Protein AF-W1Y910-F1 (afdb_monomer_lite)

Organism: NCBI:txid408170

Secondary structure (DSSP, 8-state):
----EEPTTT-SEE-EEEEEETTEEEEEETTT--B--

pLDDT: mean 77.31, std 7.48, range [48.78, 86.38]

Foldseek 3Di:
DPDADQDPVPRDGFDWDWDQDPNDTFIAGPVPRDTPD

Sequence (37 aa):
SNVQLLDPSTNEPTKVAFKIEDGKKVRVSKKSGNVLG

Structure (mmCIF, N/CA/C/O backbone):
data_AF-W1Y910-F1
#
_entry.id   AF-W1Y910-F1
#
loop_
_atom_site.group_PDB
_atom_site.id
_atom_site.type_symbol
_atom_site.label_atom_id
_atom_site.label_alt_id
_atom_site.label_comp_id
_atom_site.label_asym_id
_atom_site.label_entity_id
_atom_site.label_seq_id
_atom_site.pdbx_PDB_ins_code
_atom_site.Cartn_x
_atom_site.Cartn_y
_atom_site.Cartn_z
_atom_site.occupancy
_atom_site.B_iso_or_equiv
_atom_site.auth_seq_id
_atom_site.auth_comp_id
_atom_site.auth_asym_id
_atom_site.auth_atom_id
_atom_site.pdbx_PDB_model_num
ATOM 1 N N . SER A 1 1 ? 17.376 9.476 5.379 1.00 48.78 1 SER A N 1
ATOM 2 C CA . SER A 1 1 ? 16.550 8.279 5.133 1.00 48.78 1 SER A CA 1
ATOM 3 C C . SER A 1 1 ? 15.950 8.353 3.738 1.00 48.78 1 SER A C 1
ATOM 5 O O . SER A 1 1 ? 15.061 9.163 3.536 1.00 48.78 1 SER A O 1
ATOM 7 N N . ASN A 1 2 ? 16.448 7.562 2.778 1.00 66.75 2 ASN A N 1
ATOM 8 C CA . ASN A 1 2 ? 15.981 7.546 1.376 1.00 66.75 2 AS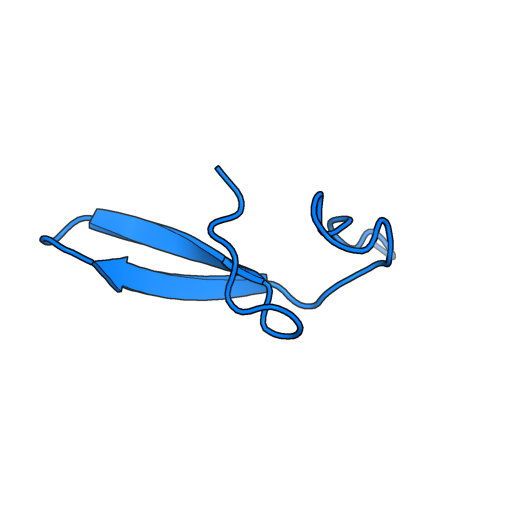N A CA 1
ATOM 9 C C . ASN A 1 2 ? 15.256 6.231 1.037 1.00 66.75 2 ASN A C 1
ATOM 11 O O . ASN A 1 2 ? 15.479 5.649 -0.018 1.00 66.75 2 ASN A O 1
ATOM 15 N N . VAL A 1 3 ? 14.435 5.718 1.956 1.00 73.12 3 VAL A N 1
ATOM 16 C CA . VAL A 1 3 ? 13.744 4.433 1.774 1.00 73.12 3 VAL A CA 1
ATOM 17 C C . VAL A 1 3 ? 12.284 4.702 1.423 1.00 73.12 3 VAL A C 1
ATOM 19 O O . VAL A 1 3 ? 11.598 5.432 2.137 1.00 73.12 3 VAL A O 1
ATOM 22 N N . GLN A 1 4 ? 11.824 4.130 0.313 1.00 76.38 4 GLN A N 1
ATOM 23 C CA . GLN A 1 4 ? 10.430 4.159 -0.138 1.00 76.38 4 GLN A CA 1
ATOM 24 C C . GLN A 1 4 ? 9.910 2.720 -0.178 1.00 76.38 4 GLN A C 1
ATOM 26 O O . GLN A 1 4 ? 10.674 1.809 -0.496 1.00 76.38 4 GLN A O 1
ATOM 31 N N . LEU A 1 5 ? 8.635 2.504 0.165 1.00 75.94 5 LEU A N 1
ATOM 32 C CA . LEU A 1 5 ? 8.035 1.176 0.044 1.00 75.94 5 LEU A CA 1
ATOM 33 C C . LEU A 1 5 ? 7.821 0.847 -1.433 1.00 75.94 5 LEU A C 1
ATOM 35 O O . LEU A 1 5 ? 7.319 1.680 -2.192 1.00 75.94 5 LEU A O 1
ATOM 39 N N . LEU A 1 6 ? 8.195 -0.369 -1.825 1.00 75.19 6 LEU A N 1
ATOM 40 C CA . LEU A 1 6 ? 7.814 -0.899 -3.125 1.00 75.19 6 LEU A CA 1
ATOM 41 C C . LEU A 1 6 ? 6.345 -1.301 -3.096 1.00 75.19 6 LEU A C 1
ATOM 43 O O . LEU A 1 6 ? 5.862 -1.901 -2.136 1.00 75.19 6 LEU A O 1
ATOM 47 N N . ASP A 1 7 ? 5.646 -0.955 -4.166 1.00 77.94 7 ASP A N 1
ATOM 48 C CA . ASP A 1 7 ? 4.297 -1.431 -4.409 1.00 77.94 7 ASP A CA 1
ATOM 49 C C . ASP A 1 7 ? 4.352 -2.875 -4.920 1.00 77.94 7 ASP A C 1
ATOM 51 O O . ASP A 1 7 ? 4.966 -3.105 -5.962 1.00 77.94 7 ASP A O 1
ATOM 55 N N . PRO A 1 8 ? 3.714 -3.849 -4.249 1.00 73.00 8 PRO A N 1
ATOM 56 C CA . PRO A 1 8 ? 3.732 -5.246 -4.687 1.00 73.00 8 PRO A CA 1
ATOM 57 C C . PRO A 1 8 ? 3.087 -5.452 -6.067 1.00 73.00 8 PRO A C 1
ATOM 59 O O . PRO A 1 8 ? 3.313 -6.475 -6.703 1.00 73.00 8 PRO A O 1
ATOM 62 N N . SER A 1 9 ? 2.301 -4.486 -6.544 1.00 74.88 9 SER A N 1
ATOM 63 C CA . SER A 1 9 ? 1.559 -4.569 -7.808 1.00 74.88 9 SER A CA 1
ATOM 64 C C . SER A 1 9 ? 2.397 -4.165 -9.014 1.00 74.88 9 SER A C 1
ATOM 66 O O . SER A 1 9 ? 2.209 -4.697 -10.103 1.00 74.88 9 SER A O 1
ATOM 68 N N . THR A 1 10 ? 3.294 -3.194 -8.837 1.00 68.31 10 THR A N 1
ATOM 69 C CA . THR A 1 10 ? 4.113 -2.641 -9.927 1.00 68.31 10 THR A CA 1
ATOM 70 C C . THR A 1 10 ? 5.606 -2.837 -9.701 1.00 68.31 10 THR A C 1
ATOM 72 O O . THR A 1 10 ? 6.394 -2.568 -10.600 1.00 68.31 10 THR A O 1
ATOM 75 N N . ASN A 1 11 ? 6.003 -3.313 -8.518 1.00 72.75 11 ASN A N 1
ATOM 76 C CA . ASN A 1 11 ? 7.388 -3.456 -8.075 1.00 72.75 11 ASN A CA 1
ATOM 77 C C . ASN A 1 11 ? 8.204 -2.157 -8.208 1.00 72.75 11 ASN A C 1
ATOM 79 O O . ASN A 1 11 ? 9.423 -2.167 -8.369 1.00 72.75 11 ASN A O 1
ATOM 83 N N . GLU A 1 12 ? 7.519 -1.018 -8.141 1.00 78.69 12 GLU A N 1
ATOM 84 C CA . GLU A 1 12 ? 8.119 0.306 -8.193 1.00 78.69 12 GLU A CA 1
ATOM 85 C C . GLU A 1 12 ? 8.021 0.976 -6.820 1.00 78.69 12 GLU A C 1
ATOM 87 O O . GLU A 1 12 ? 7.072 0.727 -6.067 1.00 78.69 12 GLU A O 1
ATOM 92 N N . PRO A 1 13 ? 8.965 1.862 -6.476 1.00 81.69 13 PRO A N 1
ATOM 93 C CA . PRO A 1 13 ? 8.864 2.659 -5.267 1.00 81.69 13 PRO A CA 1
ATOM 94 C C . PRO A 1 13 ? 7.645 3.585 -5.352 1.00 81.69 13 PRO A C 1
ATOM 96 O O . PRO A 1 13 ? 7.467 4.340 -6.313 1.00 81.69 13 PRO A O 1
ATOM 99 N N . THR A 1 14 ? 6.786 3.531 -4.335 1.00 84.00 14 THR A N 1
ATOM 100 C CA . THR A 1 14 ? 5.568 4.341 -4.271 1.00 84.00 14 THR A CA 1
ATOM 101 C C . THR A 1 14 ? 5.483 5.139 -2.981 1.00 84.00 14 THR A C 1
ATOM 103 O O . THR A 1 14 ? 6.021 4.783 -1.930 1.00 84.00 14 THR A O 1
ATOM 106 N N . LYS A 1 15 ? 4.789 6.278 -3.063 1.00 84.69 15 LYS A N 1
ATOM 107 C CA . LYS A 1 15 ? 4.431 7.049 -1.874 1.00 84.69 15 LYS A CA 1
ATOM 108 C C . LYS A 1 15 ? 3.267 6.364 -1.174 1.00 84.69 15 LYS A C 1
ATOM 110 O O . LYS A 1 15 ? 2.256 6.057 -1.800 1.00 84.69 15 LYS A O 1
ATOM 115 N N . VAL A 1 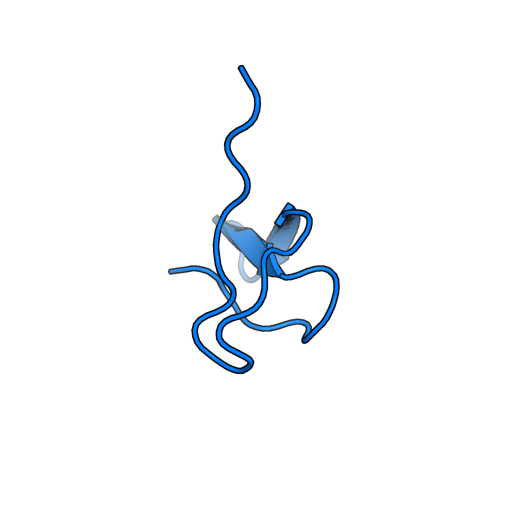16 ? 3.410 6.196 0.132 1.00 83.56 16 VAL A N 1
ATOM 116 C CA . VAL A 1 16 ? 2.382 5.630 0.999 1.00 83.56 16 VAL A CA 1
ATOM 117 C C . VAL A 1 16 ? 1.396 6.730 1.382 1.00 83.56 16 VAL A C 1
ATOM 119 O O . VAL A 1 16 ? 1.797 7.828 1.769 1.00 83.56 16 VAL A O 1
ATOM 122 N N . ALA A 1 17 ? 0.109 6.437 1.282 1.00 80.88 17 ALA A N 1
ATOM 123 C CA . ALA A 1 17 ? -0.974 7.199 1.876 1.00 80.88 17 ALA A CA 1
ATOM 124 C C . ALA A 1 17 ? -1.611 6.367 2.996 1.00 80.88 17 ALA A C 1
ATOM 126 O O . ALA A 1 17 ? -1.496 5.143 3.023 1.00 80.88 17 ALA A O 1
ATOM 127 N N . PHE A 1 18 ? -2.286 7.030 3.926 1.00 81.94 18 PHE A N 1
ATOM 128 C CA . PHE A 1 18 ? -3.074 6.356 4.950 1.00 81.94 18 PHE A CA 1
ATOM 129 C C . PHE A 1 18 ? -4.543 6.588 4.639 1.00 81.94 18 PHE A C 1
ATOM 131 O O . PHE A 1 18 ? -4.960 7.732 4.456 1.00 81.94 18 PHE A O 1
ATOM 138 N N . LYS A 1 19 ? -5.315 5.509 4.581 1.00 82.00 19 LYS A N 1
ATOM 139 C CA . LYS A 1 19 ? -6.766 5.555 4.428 1.00 82.00 19 LYS A 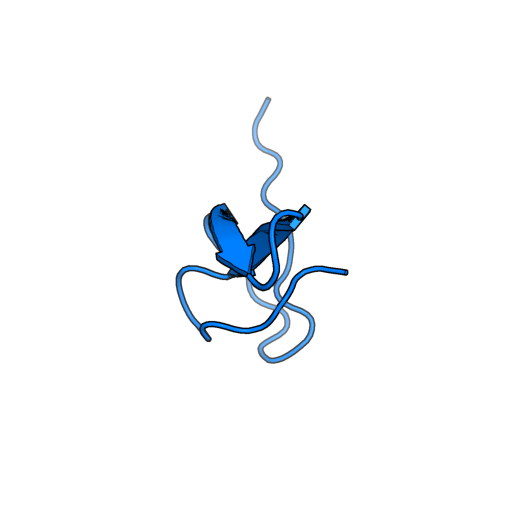CA 1
ATOM 140 C C . LYS A 1 19 ? -7.397 4.839 5.614 1.00 82.00 19 LYS A C 1
ATOM 142 O O . LYS A 1 19 ? -6.787 3.951 6.206 1.00 82.00 19 LYS A O 1
ATOM 147 N N . ILE A 1 20 ? -8.585 5.278 6.002 1.00 83.69 20 ILE A N 1
ATOM 148 C CA . ILE A 1 20 ? -9.380 4.598 7.018 1.00 83.69 20 ILE A CA 1
ATOM 149 C C . ILE A 1 20 ? -10.453 3.834 6.258 1.00 83.69 20 ILE A C 1
ATOM 151 O O . ILE A 1 20 ? -11.354 4.449 5.694 1.00 83.69 20 ILE A O 1
ATOM 155 N N . GLU A 1 21 ? -10.315 2.516 6.211 1.00 79.44 21 GLU A N 1
ATOM 156 C CA . GLU A 1 21 ? -11.365 1.613 5.738 1.00 79.44 21 GLU A CA 1
ATOM 157 C C . GLU A 1 21 ? -11.820 0.776 6.932 1.00 79.44 21 GLU A C 1
ATOM 159 O O . GLU A 1 21 ? -11.001 0.278 7.707 1.00 79.44 21 GLU A O 1
ATOM 164 N N . ASP A 1 22 ? -13.134 0.741 7.151 1.00 76.38 22 ASP A N 1
ATOM 165 C CA . ASP A 1 22 ? -13.789 0.027 8.255 1.00 76.38 22 ASP A CA 1
ATOM 166 C C . ASP A 1 22 ? -13.241 0.352 9.658 1.00 76.38 22 ASP A C 1
ATOM 168 O O . ASP A 1 22 ? -13.124 -0.503 10.536 1.00 76.38 22 ASP A O 1
ATOM 172 N N . GLY A 1 23 ? -12.870 1.617 9.883 1.00 86.38 23 GLY A N 1
ATOM 173 C CA . GLY A 1 23 ? -12.359 2.098 11.172 1.00 86.38 23 GLY A CA 1
ATOM 174 C C . GLY A 1 23 ? -10.901 1.723 11.466 1.00 86.38 23 GLY A C 1
ATOM 175 O O . GLY A 1 23 ? -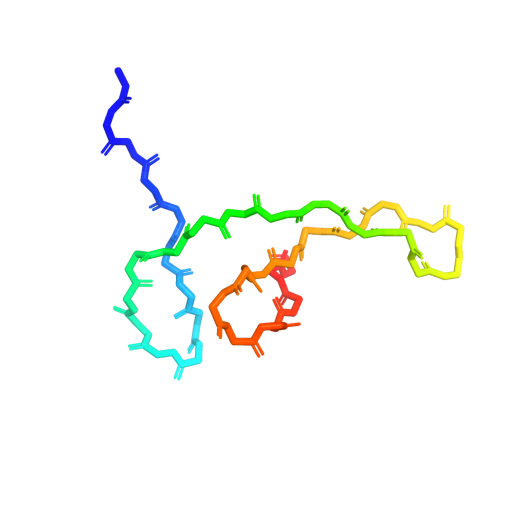10.372 2.115 12.508 1.00 86.38 23 GLY A O 1
ATOM 176 N N . LYS A 1 24 ? -10.212 1.025 10.553 1.00 83.00 24 LYS A N 1
ATOM 177 C CA . LYS A 1 24 ? -8.787 0.692 10.673 1.00 83.00 24 LYS A CA 1
ATOM 178 C C . LYS A 1 24 ? -7.947 1.559 9.742 1.00 83.00 24 LYS A C 1
ATOM 180 O O . LYS A 1 24 ? -8.286 1.783 8.583 1.00 83.00 24 LYS A O 1
ATOM 185 N N . LYS A 1 25 ? -6.815 2.048 10.256 1.00 83.31 25 LYS A N 1
ATOM 186 C CA . LYS A 1 25 ? -5.821 2.762 9.445 1.00 83.31 25 LYS A CA 1
ATOM 187 C C . LYS A 1 25 ? -5.057 1.751 8.598 1.00 83.31 25 LYS A C 1
ATOM 189 O O . LYS A 1 25 ? -4.241 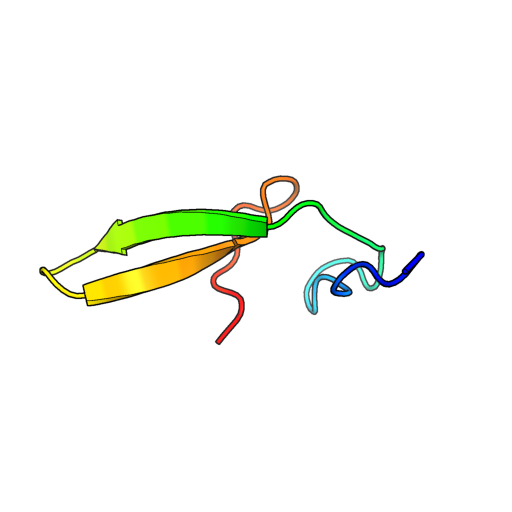1.002 9.128 1.00 83.31 25 LYS A O 1
ATOM 194 N N . VAL A 1 26 ? -5.299 1.772 7.296 1.00 85.00 26 VAL A N 1
ATOM 195 C CA . VAL A 1 26 ? -4.569 0.979 6.310 1.00 85.00 26 VAL A CA 1
ATOM 196 C C . VAL A 1 26 ? -3.593 1.865 5.547 1.00 85.00 26 VAL A C 1
ATOM 198 O O . VAL A 1 26 ? -3.868 3.033 5.249 1.00 85.00 26 VAL A O 1
ATOM 201 N N . ARG A 1 27 ? -2.414 1.314 5.255 1.00 86.25 27 ARG A N 1
ATOM 202 C CA . ARG A 1 27 ? -1.457 1.929 4.336 1.00 86.25 27 ARG A CA 1
ATOM 203 C C . ARG A 1 27 ? -1.873 1.561 2.925 1.00 86.25 27 ARG A C 1
ATOM 205 O O . ARG A 1 27 ? -2.140 0.402 2.641 1.00 86.25 27 ARG A O 1
ATOM 212 N N . VAL A 1 28 ? -1.901 2.541 2.044 1.00 84.75 28 VAL A N 1
ATOM 213 C CA . VAL A 1 28 ? -2.244 2.366 0.636 1.00 84.75 28 VAL A CA 1
ATOM 214 C C . VAL A 1 28 ? -1.168 2.992 -0.229 1.00 84.75 28 VAL A C 1
ATOM 216 O O . VAL A 1 28 ? -0.637 4.060 0.076 1.00 84.75 28 VAL A O 1
ATOM 219 N N . SER A 1 29 ? -0.835 2.322 -1.319 1.00 85.12 29 SER A N 1
ATOM 220 C CA . SER A 1 29 ? -0.015 2.871 -2.386 1.00 85.12 29 SER A CA 1
ATOM 221 C C . SER A 1 29 ? -0.763 4.033 -3.038 1.00 85.12 29 SER A C 1
ATOM 223 O O . SER A 1 29 ? -1.884 3.877 -3.514 1.00 85.12 29 SER A O 1
ATOM 225 N N . LYS A 1 30 ? -0.148 5.218 -3.104 1.00 78.06 30 LYS A N 1
ATOM 226 C CA . LYS A 1 30 ? -0.740 6.372 -3.802 1.00 78.06 30 LYS A CA 1
ATOM 227 C C . LYS A 1 30 ? -0.763 6.188 -5.325 1.00 78.06 30 LYS A C 1
ATOM 229 O O . LYS A 1 30 ? -1.470 6.923 -6.005 1.00 78.06 30 LYS A O 1
ATOM 234 N N . LYS A 1 31 ? 0.034 5.257 -5.862 1.00 73.50 31 LYS A N 1
ATOM 235 C CA . LYS A 1 31 ? 0.198 5.058 -7.308 1.00 73.50 31 LYS A CA 1
ATOM 236 C C . LYS A 1 31 ? -0.806 4.047 -7.862 1.00 73.50 31 LYS A C 1
ATOM 238 O O . LYS A 1 31 ? -1.420 4.323 -8.882 1.00 73.50 31 LYS A O 1
ATOM 243 N N . SER A 1 32 ? -0.985 2.916 -7.180 1.00 69.38 32 SER A N 1
ATOM 244 C CA . SER A 1 32 ? -1.915 1.852 -7.593 1.00 69.38 32 SER A CA 1
ATOM 245 C C . SER A 1 32 ? -3.219 1.836 -6.797 1.00 69.38 32 SER A C 1
ATOM 247 O O . SER A 1 32 ? -4.178 1.201 -7.218 1.00 69.38 32 SER A O 1
ATOM 249 N N . GLY A 1 33 ? -3.268 2.501 -5.640 1.00 71.06 33 GLY A N 1
ATOM 250 C CA . GLY A 1 33 ? -4.378 2.366 -4.698 1.00 71.06 33 GLY A CA 1
ATOM 251 C C . GLY A 1 33 ? -4.358 1.053 -3.912 1.00 71.06 33 GLY A C 1
ATOM 252 O O . GLY A 1 33 ? -5.231 0.864 -3.069 1.00 71.06 33 GLY A O 1
ATOM 253 N N . ASN A 1 34 ? -3.375 0.168 -4.132 1.00 78.56 34 ASN A N 1
ATOM 254 C CA . ASN A 1 34 ? -3.332 -1.110 -3.432 1.00 78.56 34 ASN A CA 1
ATOM 255 C C . ASN A 1 34 ? -2.973 -0.949 -1.962 1.00 78.56 34 ASN A C 1
ATOM 257 O O . ASN A 1 34 ? -2.119 -0.144 -1.580 1.00 78.56 34 ASN A O 1
ATOM 261 N N . VAL A 1 35 ? -3.631 -1.756 -1.135 1.00 78.56 35 VAL A N 1
ATOM 262 C CA . VAL A 1 35 ? -3.354 -1.835 0.294 1.00 78.56 35 VAL A CA 1
ATOM 263 C C . VAL A 1 35 ? -1.973 -2.455 0.476 1.00 78.56 35 VAL A C 1
ATOM 265 O O . VAL A 1 35 ? -1.724 -3.600 0.105 1.00 78.56 35 VAL A O 1
ATOM 268 N N . LEU A 1 36 ? -1.066 -1.666 1.043 1.00 74.44 36 LEU A N 1
ATOM 269 C CA . LEU A 1 36 ? 0.240 -2.116 1.498 1.00 74.44 36 LEU A CA 1
ATOM 270 C C . LEU A 1 36 ? 0.012 -2.781 2.860 1.00 74.44 36 LEU A C 1
ATOM 272 O O . LEU A 1 36 ? 0.116 -2.120 3.901 1.00 74.44 36 LEU A O 1
ATOM 276 N N . GLY A 1 37 ? -0.414 -4.049 2.804 1.00 63.25 37 GLY A N 1
ATOM 277 C CA . GLY A 1 37 ? -0.592 -4.928 3.965 1.00 63.25 37 GLY A CA 1
ATOM 278 C C . GLY A 1 37 ? 0.647 -4.942 4.846 1.00 63.25 37 GLY A C 1
ATOM 279 O O . GLY A 1 37 ? 1.754 -5.124 4.297 1.00 63.25 37 GLY A O 1
#

Radius of gyration: 10.03 Å; chains: 1; bounding box: 30×14×21 Å

InterPro domains:
  IPR008991 Translation protein SH3-like domain super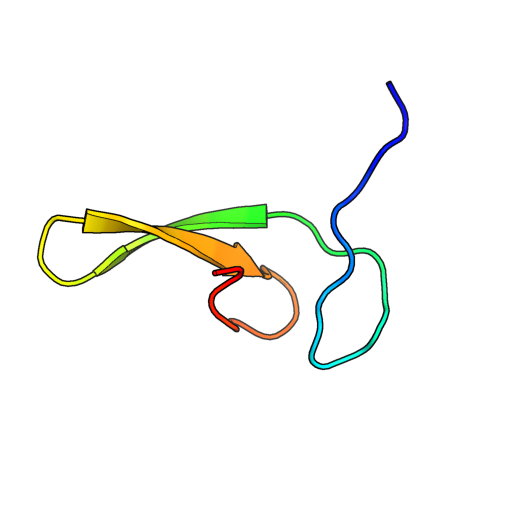family [SSF50104] (1-35)
  IPR014722 Large ribosomal subunit protein uL2, domain 2 [G3DSA:2.30.30.30] (1-35)
  IPR057264 Large ribosomal subunit protein uL24, C-terminal domain [PF17136] (1-36)